Protein AF-A0A7S3LZS7-F1 (afdb_monomer_lite)

Organism: NCBI:txid89044

Sequence (107 aa):
ASVPSGASTGIHEAVELRDGGKRYLGKGVLKAVANVNGPLAKRVLGLDVTKQSEIDQAMIELDGTPNKANMGANAILGVSLAVAKAGAAAKKVPLYRHFADLAENTE

Secondary structure (DSSP, 8-state):
------SS--TTSPP-----SSGGGGT--HHHHHHIIIIIHHHHTTS-TT-HHHHHHHHHHHH-STT-TTT-HHHHHHHHHHHHHHHHHHTTS-HHHHHHHHTT---

Radius of gyration: 14.99 Å; chains: 1; bounding box: 32×29×47 Å

Structure (mmCIF, N/CA/C/O backbone):
data_AF-A0A7S3LZS7-F1
#
_entry.id   AF-A0A7S3LZS7-F1
#
loop_
_atom_site.group_PDB
_atom_site.id
_atom_site.type_symbol
_atom_site.label_atom_id
_atom_site.label_alt_id
_atom_site.label_comp_id
_atom_site.label_asym_id
_atom_site.label_entity_id
_atom_site.label_seq_id
_atom_site.pdbx_PDB_ins_code
_atom_site.Cartn_x
_atom_site.Cartn_y
_atom_site.Cartn_z
_atom_site.occupancy
_atom_site.B_iso_or_equiv
_atom_site.auth_seq_id
_atom_site.auth_comp_id
_atom_site.auth_asym_id
_atom_site.auth_atom_id
_atom_site.pdbx_PDB_model_num
ATOM 1 N N . ALA A 1 1 ? -8.913 1.643 -3.134 1.00 83.44 1 ALA A N 1
ATOM 2 C CA . ALA A 1 1 ? -8.507 3.063 -3.258 1.00 83.44 1 ALA A CA 1
ATOM 3 C C . ALA A 1 1 ? -7.944 3.295 -4.662 1.00 83.44 1 ALA A C 1
ATOM 5 O O . ALA A 1 1 ? -7.798 2.322 -5.389 1.00 83.44 1 ALA A O 1
ATOM 6 N N . SER A 1 2 ? -7.662 4.536 -5.057 1.00 90.50 2 SER A N 1
ATOM 7 C CA . SER A 1 2 ? -6.958 4.863 -6.307 1.00 90.50 2 SER A CA 1
ATOM 8 C C . SER A 1 2 ? -5.723 5.694 -5.983 1.00 90.50 2 SER A C 1
ATOM 10 O O . SER A 1 2 ? -5.740 6.441 -5.005 1.00 90.50 2 SER A O 1
ATOM 12 N N . VAL A 1 3 ? -4.675 5.569 -6.795 1.00 94.06 3 VAL A N 1
ATOM 13 C CA . VAL A 1 3 ? -3.412 6.289 -6.598 1.00 94.06 3 VAL A CA 1
ATOM 14 C C . VAL A 1 3 ? -3.272 7.378 -7.664 1.00 94.06 3 VAL A C 1
ATOM 16 O O . VAL A 1 3 ? -3.441 7.066 -8.846 1.00 94.06 3 VAL A O 1
ATOM 19 N N . PRO A 1 4 ? -3.026 8.645 -7.279 1.00 93.19 4 PRO A N 1
ATOM 20 C CA . PRO A 1 4 ? -2.755 9.713 -8.236 1.00 93.19 4 PRO A CA 1
ATOM 21 C C . PRO A 1 4 ? -1.378 9.534 -8.891 1.00 93.19 4 PRO A C 1
ATOM 23 O O . PRO A 1 4 ? -0.532 8.799 -8.392 1.00 93.19 4 PRO A O 1
ATOM 26 N N . SER A 1 5 ? -1.149 10.235 -9.999 1.00 90.94 5 SER A N 1
ATOM 27 C CA . SER A 1 5 ? 0.138 10.257 -10.697 1.00 90.94 5 SER A CA 1
ATOM 28 C C . SER A 1 5 ? 0.526 11.700 -11.008 1.00 90.94 5 SER A C 1
ATOM 30 O O . SER A 1 5 ? -0.310 12.480 -11.474 1.00 90.94 5 SER A O 1
ATOM 32 N N . GLY A 1 6 ? 1.773 12.061 -10.702 1.00 85.69 6 GLY A N 1
ATOM 33 C CA . GLY A 1 6 ? 2.327 13.391 -10.946 1.00 85.69 6 GLY A CA 1
ATOM 34 C C . GLY A 1 6 ? 2.887 13.535 -12.362 1.00 85.69 6 GLY A C 1
ATOM 35 O O . GLY A 1 6 ? 3.395 12.581 -12.945 1.00 85.69 6 GLY A O 1
ATOM 36 N N . ALA A 1 7 ? 2.818 14.745 -12.923 1.00 76.50 7 ALA A N 1
ATOM 37 C CA . ALA A 1 7 ? 3.454 15.058 -14.209 1.00 76.50 7 ALA A CA 1
ATOM 38 C C . ALA A 1 7 ? 4.940 15.443 -14.064 1.00 76.50 7 ALA A C 1
ATOM 40 O O . ALA A 1 7 ? 5.721 15.222 -14.984 1.00 76.50 7 ALA A O 1
ATOM 41 N N . SER A 1 8 ? 5.319 16.013 -12.916 1.00 69.38 8 SER A N 1
ATOM 42 C CA . SER A 1 8 ? 6.683 16.431 -12.582 1.00 69.38 8 SER A CA 1
ATOM 43 C C . SER A 1 8 ? 7.229 15.518 -11.491 1.00 69.38 8 SER A C 1
ATOM 45 O O . SER A 1 8 ? 7.140 15.855 -10.316 1.00 69.38 8 SER A O 1
ATOM 47 N N . THR A 1 9 ? 7.748 14.354 -11.877 1.00 69.62 9 THR A N 1
ATOM 48 C CA . THR A 1 9 ? 8.340 13.395 -10.938 1.00 69.62 9 THR A CA 1
ATOM 49 C C . THR A 1 9 ? 9.733 13.866 -10.528 1.00 69.62 9 THR A C 1
ATOM 51 O O . THR A 1 9 ? 10.651 13.879 -11.355 1.00 69.62 9 THR A O 1
ATOM 54 N N . GLY A 1 10 ? 9.907 14.266 -9.270 1.00 78.19 10 GLY A N 1
ATOM 55 C CA . GLY A 1 10 ? 11.222 14.564 -8.707 1.00 78.19 10 GLY A CA 1
ATOM 56 C C . GLY A 1 10 ? 12.120 13.321 -8.669 1.00 78.19 10 GLY A C 1
ATOM 57 O O . GLY A 1 10 ? 11.653 12.209 -8.444 1.00 78.19 10 GLY A O 1
ATOM 58 N N . ILE A 1 11 ? 13.434 13.500 -8.839 1.00 81.88 11 ILE A N 1
ATOM 59 C CA . ILE A 1 11 ? 14.413 12.391 -8.882 1.00 81.88 11 ILE A CA 1
ATOM 60 C C . ILE A 1 11 ? 14.493 11.561 -7.585 1.00 81.88 11 ILE A C 1
ATOM 62 O O . ILE A 1 11 ? 15.063 10.473 -7.585 1.00 81.88 11 ILE A O 1
ATOM 66 N N . HIS A 1 12 ? 13.941 12.077 -6.485 1.00 88.06 12 HIS A N 1
ATOM 67 C CA . HIS A 1 12 ? 13.910 11.428 -5.173 1.00 88.06 12 HIS A CA 1
ATOM 68 C C . HIS A 1 12 ? 12.530 10.858 -4.812 1.00 88.06 12 HIS A C 1
ATOM 70 O O . HIS A 1 12 ? 12.356 10.342 -3.709 1.00 88.06 12 HIS A O 1
ATOM 76 N N . GLU A 1 13 ? 11.542 10.954 -5.706 1.00 88.19 13 GLU A N 1
ATOM 77 C CA . GLU A 1 13 ? 10.235 10.342 -5.479 1.00 88.19 13 GLU A CA 1
ATOM 78 C C . GLU A 1 13 ? 10.324 8.811 -5.501 1.00 88.19 13 GLU A C 1
ATOM 80 O O . GLU A 1 13 ? 11.166 8.208 -6.172 1.00 88.19 13 GLU A O 1
ATOM 85 N N . ALA A 1 14 ? 9.424 8.168 -4.756 1.00 92.69 14 ALA A N 1
ATOM 86 C CA . ALA A 1 14 ? 9.262 6.725 -4.838 1.00 92.69 14 ALA A CA 1
ATOM 87 C C . ALA A 1 14 ? 8.783 6.322 -6.245 1.00 92.69 14 ALA A C 1
ATOM 89 O O . ALA A 1 14 ? 8.054 7.056 -6.911 1.00 92.69 14 ALA A O 1
ATOM 90 N N . VAL A 1 15 ? 9.185 5.138 -6.699 1.00 93.50 15 VAL A N 1
ATOM 91 C CA . VAL A 1 15 ? 9.034 4.739 -8.100 1.00 93.50 15 VAL A CA 1
ATOM 92 C C . VAL A 1 15 ? 7.580 4.430 -8.434 1.00 93.50 15 VAL A C 1
ATOM 94 O O . VAL A 1 15 ? 7.002 3.458 -7.947 1.00 93.50 15 VAL A O 1
ATOM 97 N N . GLU A 1 16 ? 7.000 5.209 -9.345 1.00 95.19 16 GLU A N 1
ATOM 98 C CA . GLU A 1 16 ? 5.757 4.831 -10.006 1.00 95.19 16 GLU A CA 1
ATOM 99 C C . GLU A 1 16 ? 6.038 3.777 -11.091 1.00 95.19 16 GLU A C 1
ATOM 101 O O . GLU A 1 16 ? 6.604 4.076 -12.145 1.00 95.19 16 GLU A O 1
ATOM 106 N N . LEU A 1 17 ? 5.624 2.527 -10.856 1.00 95.88 17 LEU A N 1
ATOM 107 C CA . LEU A 1 17 ? 5.904 1.432 -11.782 1.00 95.88 17 LEU A CA 1
ATOM 108 C C . LEU A 1 17 ? 4.968 1.486 -12.997 1.00 95.88 17 LEU A C 1
ATOM 110 O O . LEU A 1 17 ? 3.750 1.311 -12.875 1.00 95.88 17 LEU A O 1
ATOM 114 N N . ARG A 1 18 ? 5.562 1.691 -14.177 1.00 96.62 18 ARG A N 1
ATOM 115 C CA . ARG A 1 18 ? 4.892 1.680 -15.484 1.00 96.62 18 ARG A CA 1
ATOM 116 C C . ARG A 1 18 ? 5.279 0.443 -16.298 1.00 96.62 18 ARG A C 1
ATOM 118 O O . ARG A 1 18 ? 6.381 -0.090 -16.184 1.00 96.62 18 ARG A O 1
ATOM 125 N N . ASP A 1 19 ? 4.372 0.002 -17.162 1.00 96.25 19 ASP A N 1
ATOM 126 C CA . ASP A 1 19 ? 4.564 -1.172 -18.016 1.00 96.25 19 ASP A CA 1
ATOM 127 C C . ASP A 1 19 ? 5.655 -0.940 -19.069 1.00 96.25 19 ASP A C 1
ATOM 129 O O . ASP A 1 19 ? 6.401 -1.871 -19.391 1.00 96.25 19 ASP A O 1
ATOM 133 N N . GLY A 1 20 ? 5.748 0.292 -19.585 1.00 94.44 20 GLY A N 1
ATOM 134 C CA . GLY A 1 20 ? 6.461 0.599 -20.820 1.00 94.44 20 GLY A CA 1
ATOM 135 C C . GLY A 1 20 ? 5.722 0.063 -22.055 1.00 94.44 20 GLY A C 1
ATOM 136 O O . GLY A 1 20 ? 4.548 -0.312 -22.002 1.00 94.44 20 GLY A O 1
ATOM 137 N N . GLY A 1 21 ? 6.406 0.039 -23.199 1.00 95.06 21 GLY A N 1
ATOM 138 C CA . GLY A 1 21 ? 5.862 -0.503 -24.448 1.00 95.06 21 GLY A CA 1
ATOM 139 C C . GLY A 1 21 ? 4.776 0.362 -25.105 1.00 95.06 21 GLY A C 1
ATOM 140 O O . GLY A 1 21 ? 4.695 1.567 -24.892 1.00 95.06 21 GLY A O 1
ATOM 141 N N . LYS A 1 22 ? 3.947 -0.254 -25.961 1.00 95.25 22 LYS A N 1
ATOM 142 C CA . LYS A 1 22 ? 2.985 0.469 -26.823 1.00 95.25 22 LYS A CA 1
ATOM 143 C C . LYS A 1 22 ? 1.683 0.863 -26.117 1.00 95.25 22 LYS A C 1
ATOM 145 O O . LYS A 1 22 ? 1.069 1.870 -26.464 1.00 95.25 22 LYS A O 1
ATOM 150 N N . ARG A 1 23 ? 1.235 0.071 -25.139 1.00 97.00 23 ARG A N 1
ATOM 151 C CA . ARG A 1 23 ? -0.065 0.266 -24.480 1.00 97.00 23 ARG A CA 1
ATOM 152 C C . ARG A 1 23 ? -0.067 1.571 -23.684 1.00 97.00 23 ARG A C 1
ATOM 154 O O . ARG A 1 23 ? 0.810 1.787 -22.853 1.00 97.00 23 ARG A O 1
ATOM 161 N N . TYR A 1 24 ? -1.056 2.427 -23.946 1.00 96.50 24 TYR A N 1
ATOM 162 C CA . TYR A 1 24 ? -1.166 3.769 -23.358 1.00 96.50 24 TYR A CA 1
ATOM 163 C C . TYR A 1 24 ? 0.124 4.596 -23.461 1.00 96.50 24 TYR A C 1
ATOM 165 O O . TYR A 1 24 ? 0.480 5.298 -22.517 1.00 96.50 24 TYR A O 1
ATOM 173 N N . LEU A 1 25 ? 0.848 4.498 -24.582 1.00 95.88 25 LEU A N 1
ATOM 174 C CA . LEU A 1 25 ? 2.114 5.220 -24.782 1.00 95.88 25 LEU A CA 1
ATOM 175 C C . LEU A 1 25 ? 3.148 4.903 -23.682 1.00 95.88 25 LEU A C 1
ATOM 177 O O . LEU A 1 25 ? 3.840 5.786 -23.183 1.00 95.88 25 LEU A O 1
ATOM 181 N N . GLY A 1 26 ? 3.181 3.646 -23.238 1.00 95.69 26 GLY A N 1
ATOM 182 C CA . GLY A 1 26 ? 4.061 3.163 -22.177 1.00 95.69 26 GLY A CA 1
ATOM 183 C C . GLY A 1 26 ? 3.553 3.402 -20.755 1.00 95.69 26 GLY A C 1
ATOM 184 O O . GLY A 1 26 ? 4.160 2.914 -19.804 1.00 95.69 26 GLY A O 1
ATOM 185 N N . LYS A 1 27 ? 2.421 4.097 -20.590 1.00 96.12 27 LYS A N 1
ATOM 186 C CA . LYS A 1 27 ? 1.860 4.488 -19.284 1.00 96.12 27 LYS A CA 1
ATOM 187 C C . LYS A 1 27 ? 0.945 3.434 -18.655 1.00 96.12 27 LYS A C 1
ATOM 189 O O . LYS A 1 27 ? 0.279 3.721 -17.660 1.00 96.12 27 LYS A O 1
ATOM 194 N N . GLY A 1 28 ? 0.887 2.226 -19.217 1.00 97.50 28 GLY A N 1
ATOM 195 C CA . GLY A 1 28 ? 0.214 1.097 -18.574 1.00 97.50 28 GLY A CA 1
ATOM 196 C C . GLY A 1 28 ? 0.774 0.820 -17.172 1.00 97.50 28 GLY A C 1
ATOM 197 O O . GLY A 1 28 ? 1.892 1.220 -16.862 1.00 97.50 28 GLY A O 1
ATOM 198 N N . VAL A 1 29 ? -0.013 0.158 -16.322 1.00 98.06 29 VAL A N 1
ATOM 199 C CA . VAL A 1 29 ? 0.351 -0.185 -14.932 1.00 98.06 29 VAL A CA 1
ATOM 200 C C . VAL A 1 29 ? -0.020 -1.631 -14.572 1.00 98.06 29 VAL A C 1
ATOM 202 O O . VAL A 1 29 ? -0.222 -1.959 -13.406 1.00 98.06 29 VAL A O 1
ATOM 205 N N . LEU A 1 30 ? -0.160 -2.516 -15.563 1.00 98.31 30 LEU A N 1
ATOM 206 C CA . LEU A 1 30 ? -0.515 -3.917 -15.332 1.00 98.31 30 LEU A CA 1
ATOM 207 C C . LEU A 1 30 ? 0.520 -4.650 -14.471 1.0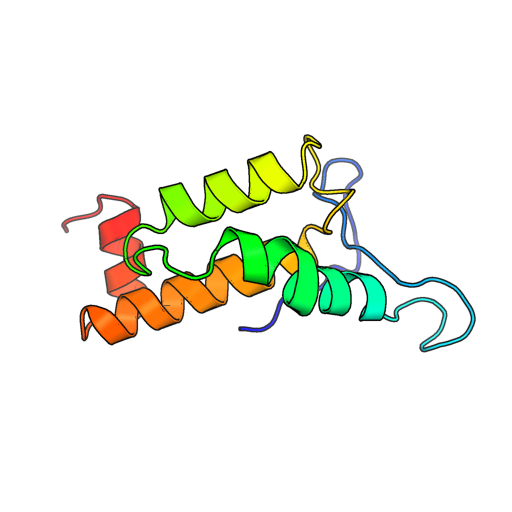0 98.31 30 LEU A C 1
ATOM 209 O O . LEU A 1 30 ? 0.125 -5.511 -13.691 1.00 98.31 30 LEU A O 1
ATOM 213 N N . LYS A 1 31 ? 1.806 -4.284 -14.543 1.00 98.12 31 LYS A N 1
ATOM 214 C CA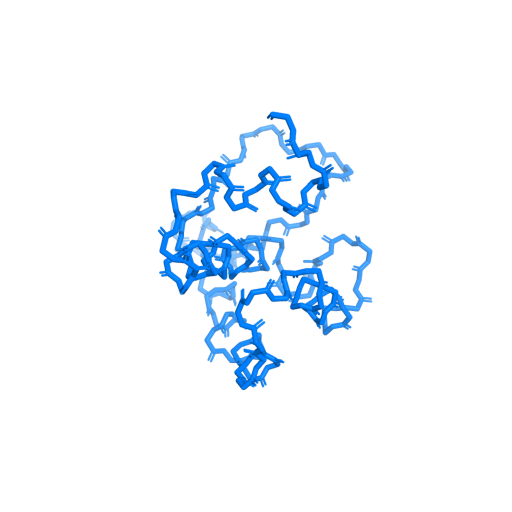 . LYS A 1 31 ? 2.841 -4.814 -13.638 1.00 98.12 31 LYS A CA 1
ATOM 215 C C . LYS A 1 31 ? 2.547 -4.463 -12.177 1.00 98.12 31 LYS A C 1
ATOM 217 O O . LYS A 1 31 ? 2.524 -5.350 -11.333 1.00 98.12 31 LYS A O 1
ATOM 222 N N . ALA A 1 32 ? 2.237 -3.196 -11.893 1.00 98.19 32 ALA A N 1
ATOM 223 C CA . ALA A 1 32 ? 1.862 -2.756 -10.548 1.00 98.19 32 ALA A CA 1
ATOM 224 C C . ALA A 1 32 ? 0.577 -3.453 -10.062 1.00 98.19 32 ALA A C 1
ATOM 226 O O . ALA A 1 32 ? 0.515 -3.927 -8.931 1.00 98.19 32 ALA A O 1
ATOM 227 N N . VAL A 1 33 ? -0.430 -3.598 -10.932 1.00 98.50 33 VAL A N 1
ATOM 228 C CA . VAL A 1 33 ? -1.667 -4.337 -10.615 1.00 98.50 33 VAL A CA 1
ATOM 229 C C . VAL A 1 33 ? -1.387 -5.816 -10.325 1.00 98.50 33 VAL A C 1
ATOM 231 O O . VAL A 1 33 ? -1.955 -6.377 -9.390 1.00 98.50 33 VAL A O 1
ATOM 234 N N . ALA A 1 34 ? -0.495 -6.454 -11.085 1.00 98.69 34 ALA A N 1
ATOM 235 C CA . ALA A 1 34 ? -0.081 -7.831 -10.833 1.00 98.69 34 ALA A CA 1
ATOM 236 C C . ALA A 1 34 ? 0.655 -7.969 -9.490 1.00 98.69 34 ALA A C 1
ATOM 238 O O . ALA A 1 34 ? 0.406 -8.929 -8.762 1.00 98.69 34 ALA A O 1
ATOM 239 N N . ASN A 1 35 ? 1.483 -6.986 -9.118 1.00 98.69 35 ASN A N 1
ATOM 240 C CA . ASN A 1 35 ? 2.130 -6.943 -7.806 1.00 98.69 35 ASN A CA 1
ATOM 241 C C . ASN A 1 35 ? 1.103 -6.848 -6.666 1.00 98.69 35 ASN A C 1
ATOM 243 O O . ASN A 1 35 ? 1.241 -7.555 -5.668 1.00 98.69 35 ASN A O 1
ATOM 247 N N . VAL A 1 36 ? 0.039 -6.050 -6.835 1.00 98.69 36 VAL A N 1
ATOM 248 C CA . VAL A 1 36 ? -1.081 -5.986 -5.877 1.00 98.69 36 VAL A CA 1
ATOM 249 C C . VAL A 1 36 ? -1.762 -7.346 -5.737 1.00 98.69 36 VAL A C 1
ATOM 251 O O . VAL A 1 36 ? -1.852 -7.874 -4.633 1.00 98.69 36 VAL A O 1
ATOM 254 N N . ASN A 1 37 ? -2.207 -7.935 -6.849 1.00 98.56 37 ASN A N 1
ATOM 255 C CA . ASN A 1 37 ? -3.004 -9.167 -6.838 1.00 98.56 37 ASN A CA 1
ATOM 256 C C . ASN A 1 37 ? -2.193 -10.435 -6.513 1.00 98.56 37 ASN A C 1
ATOM 258 O O . ASN A 1 37 ? -2.776 -11.478 -6.225 1.00 98.56 37 ASN A O 1
ATOM 262 N N . GLY A 1 38 ? -0.864 -10.369 -6.597 1.00 98.44 38 GLY A N 1
ATOM 263 C CA . GLY A 1 38 ? 0.039 -11.484 -6.338 1.00 98.44 38 GLY A CA 1
ATOM 264 C C . GLY A 1 38 ? 0.802 -11.317 -5.022 1.00 98.44 38 GLY A C 1
ATOM 265 O O . GLY A 1 38 ? 0.271 -11.663 -3.965 1.00 98.44 38 GLY A O 1
ATOM 266 N N . PRO A 1 39 ? 2.066 -10.863 -5.066 1.00 98.44 39 PRO A N 1
ATOM 267 C CA . PRO A 1 39 ? 2.947 -10.830 -3.901 1.00 98.44 39 PRO A CA 1
ATOM 268 C C . PRO A 1 39 ? 2.400 -9.979 -2.747 1.00 98.44 39 PRO A C 1
ATOM 270 O O . PRO A 1 39 ? 2.419 -10.448 -1.610 1.00 98.44 39 PRO A O 1
ATOM 273 N N . LEU A 1 40 ? 1.855 -8.784 -3.015 1.00 98.44 40 LEU A N 1
ATOM 274 C CA . LEU A 1 40 ? 1.314 -7.924 -1.956 1.00 98.44 40 LEU A CA 1
ATOM 275 C C . LEU A 1 40 ? 0.085 -8.559 -1.303 1.00 98.44 40 LEU A C 1
ATOM 277 O O . LEU A 1 40 ? 0.058 -8.670 -0.082 1.00 98.44 40 LEU A O 1
ATOM 281 N N . ALA A 1 41 ? -0.880 -9.058 -2.087 1.00 98.19 41 ALA A N 1
ATOM 282 C CA . ALA A 1 41 ? -2.038 -9.775 -1.552 1.00 98.19 41 ALA A CA 1
ATOM 283 C C . ALA A 1 41 ? -1.617 -10.933 -0.633 1.00 98.19 41 ALA A C 1
ATOM 285 O O . ALA A 1 41 ? -2.079 -11.013 0.503 1.00 98.19 41 ALA A O 1
ATOM 286 N N . LYS A 1 42 ? -0.683 -11.787 -1.073 1.00 98.19 42 LYS A N 1
ATOM 287 C CA . LYS A 1 42 ? -0.173 -12.900 -0.251 1.00 98.19 42 LYS A CA 1
ATOM 288 C C . LYS A 1 42 ? 0.473 -12.433 1.055 1.00 98.19 42 LYS A C 1
ATOM 290 O O . LYS A 1 42 ? 0.382 -13.140 2.050 1.00 98.19 42 LYS A O 1
ATOM 295 N N . ARG A 1 43 ? 1.129 -11.270 1.048 1.00 97.81 43 ARG A N 1
ATOM 296 C CA . ARG A 1 43 ? 1.832 -10.725 2.215 1.00 97.81 43 ARG A CA 1
ATOM 297 C C . ARG A 1 43 ? 0.902 -10.084 3.245 1.00 97.81 43 ARG A C 1
ATOM 299 O O . ARG A 1 43 ? 1.257 -10.085 4.424 1.00 97.81 43 ARG A O 1
ATOM 306 N N . VAL A 1 44 ? -0.223 -9.510 2.808 1.00 97.31 44 VAL A N 1
ATOM 307 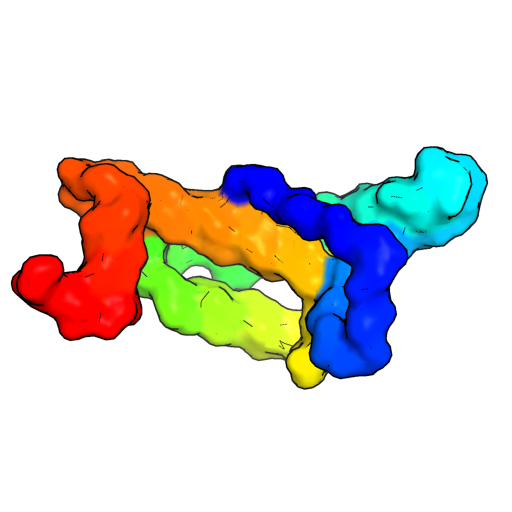C CA . VAL A 1 44 ? -1.139 -8.739 3.672 1.00 97.31 44 VAL A CA 1
ATOM 308 C C . VAL A 1 44 ? -2.385 -9.512 4.103 1.00 97.31 44 VAL A C 1
ATOM 310 O O . VAL A 1 44 ? -3.023 -9.142 5.087 1.00 97.31 44 VAL A O 1
ATOM 313 N N . LEU A 1 45 ? -2.762 -10.574 3.386 1.00 97.19 45 LEU A N 1
ATOM 314 C CA . LEU A 1 45 ? -3.909 -11.402 3.757 1.00 97.19 45 LEU A CA 1
ATOM 315 C C . LEU A 1 45 ? -3.706 -12.040 5.138 1.00 97.19 45 LEU A C 1
ATOM 317 O O . LEU A 1 45 ? -2.659 -12.610 5.427 1.00 97.19 45 LEU A O 1
ATOM 321 N N . GLY A 1 46 ? -4.743 -11.959 5.973 1.00 96.38 46 GLY A N 1
ATOM 322 C CA . GLY A 1 46 ? -4.732 -12.473 7.346 1.00 96.38 46 GLY A CA 1
ATOM 323 C C . GLY A 1 46 ? -4.216 -11.486 8.397 1.00 96.38 46 GLY A C 1
ATOM 324 O O . GLY A 1 46 ? -4.339 -11.777 9.583 1.00 96.38 46 GLY A O 1
ATOM 325 N N . LEU A 1 47 ? -3.690 -10.324 7.995 1.00 97.75 47 LEU A N 1
ATOM 326 C CA . LEU A 1 47 ? -3.303 -9.266 8.930 1.00 97.75 47 LEU A CA 1
ATOM 327 C C . LEU A 1 47 ? -4.524 -8.469 9.410 1.00 97.75 47 LEU A C 1
ATOM 329 O O . LEU A 1 47 ? -5.509 -8.306 8.684 1.00 97.75 47 LEU A O 1
ATOM 333 N N . ASP A 1 48 ? -4.445 -7.949 10.636 1.00 97.56 48 ASP A N 1
ATOM 334 C CA . ASP A 1 48 ? -5.470 -7.069 11.194 1.00 97.56 48 ASP A CA 1
ATOM 335 C C . ASP A 1 48 ? -5.446 -5.716 10.474 1.00 97.56 48 ASP A C 1
ATOM 337 O O . ASP A 1 48 ? -4.496 -4.942 10.571 1.00 97.56 48 ASP A O 1
ATOM 341 N N . VAL A 1 49 ? -6.539 -5.414 9.779 1.00 97.44 49 VAL A N 1
ATOM 342 C CA . VAL A 1 49 ? -6.718 -4.199 8.978 1.00 97.44 49 VAL A CA 1
ATOM 343 C C . VAL A 1 49 ? -6.626 -2.899 9.792 1.00 97.44 49 VAL A C 1
ATOM 345 O O . VAL A 1 49 ? -6.442 -1.827 9.223 1.00 97.44 49 VAL A O 1
ATOM 348 N N . THR A 1 50 ? -6.750 -2.965 11.121 1.00 96.12 50 THR A N 1
ATOM 349 C CA . THR A 1 50 ? -6.581 -1.806 12.007 1.00 96.12 50 THR A CA 1
ATOM 350 C C . THR A 1 50 ? -5.117 -1.506 12.346 1.00 96.12 50 THR A C 1
ATOM 352 O O . THR A 1 50 ? -4.830 -0.425 12.866 1.00 96.12 50 THR A O 1
ATOM 355 N N . LYS A 1 51 ? -4.190 -2.419 12.022 1.00 97.38 51 LYS A N 1
ATOM 356 C CA . LYS A 1 51 ? -2.742 -2.308 12.247 1.00 97.38 51 LYS A CA 1
ATOM 357 C C . LYS A 1 51 ? -2.027 -1.753 11.013 1.00 97.38 51 LYS A C 1
ATOM 359 O O . LYS A 1 51 ? -1.198 -2.417 10.396 1.00 97.38 51 LYS A O 1
ATOM 364 N N . GLN A 1 52 ? -2.352 -0.508 10.661 1.00 98.25 52 GLN A N 1
ATOM 365 C CA . GLN A 1 52 ? -1.838 0.163 9.460 1.00 98.25 52 GLN A CA 1
ATOM 366 C C . GLN A 1 52 ? -0.303 0.106 9.359 1.00 98.25 52 GLN A C 1
ATOM 368 O O . GLN A 1 52 ? 0.218 -0.334 8.339 1.00 98.25 52 GLN A O 1
ATOM 373 N N . SER A 1 53 ? 0.414 0.484 10.424 1.00 97.50 53 SER A N 1
ATOM 374 C CA . SER A 1 53 ? 1.884 0.529 10.424 1.00 97.50 53 SER A CA 1
ATOM 375 C C . SER A 1 53 ? 2.519 -0.841 10.185 1.00 97.50 53 SER A C 1
ATOM 377 O O . SER A 1 53 ? 3.509 -0.939 9.467 1.00 97.50 53 SER A O 1
ATOM 379 N N . GLU A 1 54 ? 1.935 -1.908 10.738 1.00 98.00 54 GLU A N 1
ATOM 380 C CA . GLU A 1 54 ? 2.417 -3.279 10.533 1.00 98.00 54 GLU A CA 1
ATOM 381 C C . GLU A 1 54 ? 2.224 -3.721 9.079 1.00 98.00 54 GLU A C 1
ATOM 383 O O . GLU A 1 54 ? 3.124 -4.313 8.483 1.00 98.00 54 GLU A O 1
ATOM 388 N N . ILE A 1 55 ? 1.072 -3.398 8.482 1.00 98.50 55 ILE A N 1
ATOM 389 C CA . ILE A 1 55 ? 0.765 -3.727 7.085 1.00 98.50 55 ILE A CA 1
ATOM 390 C C . ILE A 1 55 ? 1.642 -2.921 6.115 1.00 98.50 55 ILE A C 1
ATOM 392 O O . ILE A 1 55 ? 2.145 -3.471 5.133 1.00 98.50 55 ILE A O 1
ATOM 396 N N . ASP A 1 56 ? 1.862 -1.634 6.375 1.00 98.44 56 ASP A N 1
ATOM 397 C CA . ASP A 1 56 ? 2.712 -0.799 5.526 1.00 98.44 56 ASP A CA 1
ATOM 398 C C . ASP A 1 56 ? 4.174 -1.245 5.593 1.00 98.44 56 ASP A C 1
ATOM 400 O O . ASP A 1 56 ? 4.811 -1.434 4.552 1.00 98.44 56 ASP A O 1
ATOM 404 N N . GLN A 1 57 ? 4.683 -1.504 6.798 1.00 98.31 57 GLN A N 1
ATOM 405 C CA . GLN A 1 57 ? 6.035 -2.017 7.002 1.00 98.31 57 GLN A CA 1
ATOM 406 C C . GLN A 1 57 ? 6.223 -3.381 6.325 1.00 98.31 57 GLN A C 1
ATOM 408 O O . GLN A 1 57 ? 7.207 -3.602 5.621 1.00 98.31 57 GLN A O 1
ATOM 413 N N . ALA A 1 58 ? 5.226 -4.257 6.433 1.00 98.44 58 ALA A N 1
ATOM 414 C CA . ALA A 1 58 ? 5.195 -5.542 5.756 1.00 98.44 58 ALA A CA 1
ATOM 415 C C . ALA A 1 58 ? 5.354 -5.454 4.231 1.00 98.44 58 ALA A C 1
ATOM 417 O O . ALA A 1 58 ? 6.045 -6.278 3.623 1.00 98.44 58 ALA A O 1
ATOM 418 N N . MET A 1 59 ? 4.692 -4.479 3.605 1.00 98.62 59 MET A N 1
ATOM 419 C CA . MET A 1 59 ? 4.792 -4.243 2.165 1.00 98.62 59 MET A CA 1
ATOM 420 C C . MET A 1 59 ? 6.130 -3.604 1.778 1.00 98.62 59 MET A C 1
ATOM 422 O O . MET A 1 59 ? 6.675 -3.943 0.729 1.00 98.62 59 MET A O 1
ATOM 426 N N . ILE A 1 60 ? 6.667 -2.707 2.612 1.00 98.50 60 ILE A N 1
ATOM 427 C CA . ILE A 1 60 ? 7.985 -2.085 2.407 1.00 98.50 60 ILE A CA 1
ATOM 428 C C . ILE A 1 60 ? 9.093 -3.143 2.464 1.00 98.50 60 ILE A C 1
ATOM 430 O O . ILE A 1 60 ? 9.952 -3.180 1.587 1.00 98.50 60 ILE A O 1
ATOM 434 N N . GLU A 1 61 ? 9.046 -4.036 3.450 1.00 98.31 61 GLU A N 1
ATOM 435 C CA . GLU A 1 61 ? 9.992 -5.150 3.583 1.00 98.31 61 GLU A CA 1
ATOM 436 C C . GLU A 1 61 ? 9.908 -6.123 2.411 1.00 98.31 61 GLU A C 1
ATOM 438 O O . GLU A 1 61 ? 10.937 -6.572 1.913 1.00 98.31 61 GLU A O 1
ATOM 443 N N . LEU A 1 62 ? 8.690 -6.429 1.949 1.00 98.44 62 LEU A N 1
ATOM 444 C CA . LEU A 1 62 ? 8.485 -7.285 0.781 1.00 98.44 62 LEU A CA 1
ATOM 445 C C . LEU A 1 62 ? 9.089 -6.681 -0.491 1.00 98.44 62 LEU A C 1
ATOM 447 O O . LEU A 1 62 ? 9.616 -7.413 -1.327 1.00 98.44 62 LEU A O 1
ATOM 451 N N . ASP A 1 63 ? 8.976 -5.366 -0.665 1.00 98.50 63 ASP A N 1
ATOM 452 C CA . ASP A 1 63 ? 9.595 -4.676 -1.791 1.00 98.50 63 ASP A CA 1
ATOM 453 C C . ASP A 1 63 ? 11.127 -4.703 -1.700 1.00 98.50 63 ASP A C 1
ATOM 455 O O . ASP A 1 63 ? 11.797 -4.985 -2.697 1.00 98.50 63 ASP A O 1
ATOM 459 N N . GLY A 1 64 ? 11.672 -4.450 -0.509 1.00 98.19 64 GLY A N 1
ATOM 460 C CA . GLY A 1 64 ? 13.102 -4.561 -0.224 1.00 98.19 64 GLY A CA 1
ATOM 461 C C . GLY A 1 64 ? 13.971 -3.453 -0.828 1.00 98.19 64 GLY A C 1
ATOM 462 O O . GLY A 1 64 ? 15.195 -3.530 -0.731 1.00 98.19 64 GLY A O 1
ATOM 463 N N . THR A 1 65 ? 13.385 -2.420 -1.443 1.00 97.81 65 THR A N 1
ATOM 464 C CA . THR A 1 65 ? 14.123 -1.272 -1.991 1.00 97.81 65 THR A CA 1
ATOM 465 C C . THR A 1 65 ? 13.761 0.027 -1.267 1.00 97.81 65 THR A C 1
ATOM 467 O O . THR A 1 65 ? 12.613 0.220 -0.856 1.00 97.81 65 THR A O 1
ATOM 470 N N . PRO A 1 66 ? 14.704 0.979 -1.140 1.00 95.06 66 PRO A N 1
ATOM 471 C CA . PRO A 1 66 ? 14.443 2.240 -0.442 1.00 95.06 66 PRO A CA 1
ATOM 472 C C . PRO A 1 66 ? 13.375 3.100 -1.137 1.00 95.06 66 PRO A C 1
ATOM 474 O O . PRO A 1 66 ? 12.661 3.865 -0.489 1.00 95.06 66 PRO A O 1
ATOM 477 N N . ASN A 1 67 ? 13.232 2.964 -2.457 1.00 95.12 67 ASN A N 1
ATOM 478 C CA . ASN A 1 67 ? 12.345 3.769 -3.295 1.00 95.12 67 ASN A CA 1
ATOM 479 C C . ASN A 1 67 ? 11.139 2.993 -3.848 1.00 95.12 67 ASN A C 1
ATOM 481 O O . ASN A 1 67 ? 10.437 3.523 -4.710 1.00 95.12 67 ASN A O 1
ATOM 485 N N . LYS A 1 68 ? 10.858 1.784 -3.344 1.00 97.62 68 LYS A N 1
ATOM 486 C CA . LYS A 1 68 ? 9.686 0.978 -3.730 1.00 97.62 68 LYS A CA 1
ATOM 487 C C . LYS A 1 68 ? 9.683 0.549 -5.207 1.00 97.62 68 LYS A C 1
ATOM 489 O O . LYS A 1 68 ? 8.628 0.479 -5.837 1.00 97.62 68 LYS A O 1
ATOM 494 N N . ALA A 1 69 ? 10.861 0.337 -5.792 1.00 96.31 69 ALA A N 1
ATOM 495 C CA . ALA A 1 69 ? 11.043 0.064 -7.217 1.00 96.31 69 ALA A CA 1
ATOM 496 C C . ALA A 1 69 ? 10.585 -1.335 -7.653 1.00 96.31 69 ALA A C 1
ATOM 498 O O . ALA A 1 69 ? 10.175 -1.500 -8.803 1.00 96.31 69 ALA A O 1
ATOM 499 N N . ASN A 1 70 ? 10.637 -2.330 -6.765 1.00 97.62 70 ASN A N 1
ATOM 500 C CA . ASN A 1 70 ? 10.323 -3.717 -7.116 1.00 97.62 70 ASN A CA 1
ATOM 501 C C . ASN A 1 70 ? 8.812 -3.948 -7.240 1.00 97.62 70 ASN A C 1
ATOM 503 O O . ASN A 1 70 ? 8.335 -4.550 -8.204 1.00 97.62 70 ASN A O 1
ATOM 507 N N . MET A 1 71 ? 8.049 -3.451 -6.269 1.00 97.88 71 MET A N 1
ATOM 508 C CA . MET A 1 71 ? 6.594 -3.575 -6.221 1.00 97.88 71 MET A CA 1
ATOM 509 C C . MET A 1 71 ? 5.902 -2.395 -6.906 1.00 97.88 71 MET A C 1
ATOM 511 O O . MET A 1 71 ? 4.816 -2.566 -7.466 1.00 97.88 71 MET A O 1
ATOM 515 N N . GLY A 1 72 ? 6.543 -1.227 -6.918 1.00 97.88 72 GLY A N 1
ATOM 516 C CA . GLY A 1 72 ? 5.967 0.038 -7.354 1.00 97.88 72 GLY A CA 1
ATOM 517 C C . GLY A 1 72 ? 5.281 0.756 -6.195 1.00 97.88 72 GLY A C 1
ATOM 518 O O . GLY A 1 72 ? 4.391 0.213 -5.533 1.00 97.88 72 GLY A O 1
ATOM 519 N N . ALA A 1 73 ? 5.635 2.022 -5.983 1.00 97.62 73 ALA A N 1
ATOM 520 C CA . ALA A 1 73 ? 5.008 2.881 -4.984 1.00 97.62 73 ALA A CA 1
ATOM 521 C C . ALA A 1 73 ? 3.495 3.015 -5.218 1.00 97.62 73 ALA A C 1
ATOM 523 O O . ALA A 1 73 ? 2.719 3.039 -4.268 1.00 97.62 73 ALA A O 1
ATOM 524 N N . ASN A 1 74 ? 3.067 3.020 -6.483 1.00 97.81 74 ASN A N 1
ATOM 525 C CA . ASN A 1 74 ? 1.661 3.006 -6.879 1.00 97.81 74 ASN A CA 1
ATOM 526 C C . ASN A 1 74 ? 0.922 1.710 -6.503 1.00 97.81 74 ASN A C 1
ATOM 528 O O . ASN A 1 74 ? -0.273 1.764 -6.215 1.00 97.81 74 ASN A O 1
ATOM 532 N N . ALA A 1 75 ? 1.603 0.564 -6.459 1.00 98.50 75 ALA A N 1
ATOM 533 C CA . ALA A 1 75 ? 1.019 -0.676 -5.954 1.00 98.50 75 ALA A CA 1
ATOM 534 C C . ALA A 1 75 ? 0.880 -0.628 -4.424 1.00 98.50 75 ALA A C 1
ATOM 536 O O . ALA A 1 75 ? -0.218 -0.813 -3.896 1.00 98.50 75 ALA A O 1
ATOM 537 N N . ILE A 1 76 ? 1.975 -0.308 -3.723 1.00 98.44 76 ILE A N 1
ATOM 538 C CA . ILE A 1 76 ? 2.019 -0.272 -2.252 1.00 98.44 76 ILE A CA 1
ATOM 539 C C . ILE A 1 76 ? 1.031 0.759 -1.698 1.00 98.44 76 ILE A C 1
ATOM 541 O O . ILE A 1 76 ? 0.207 0.428 -0.848 1.00 98.44 76 ILE A O 1
ATOM 545 N N . LEU A 1 77 ? 1.044 1.992 -2.217 1.00 98.25 77 LEU A N 1
ATOM 546 C CA . LEU A 1 77 ? 0.148 3.054 -1.755 1.00 98.25 77 LEU A CA 1
ATOM 547 C C . LEU A 1 77 ? -1.326 2.716 -2.018 1.00 98.25 77 LEU A C 1
ATOM 549 O O . LEU A 1 77 ? -2.199 3.047 -1.215 1.00 98.25 77 LEU A O 1
ATOM 553 N N . GLY A 1 78 ? -1.616 2.030 -3.127 1.00 98.31 78 GLY A N 1
ATOM 554 C CA . GLY A 1 78 ? -2.971 1.601 -3.465 1.00 98.31 78 GLY A CA 1
ATOM 555 C C . GLY A 1 78 ? -3.552 0.634 -2.434 1.00 98.31 78 GLY A C 1
ATOM 556 O O . GLY A 1 78 ? -4.716 0.789 -2.046 1.00 98.31 78 GLY A O 1
ATOM 557 N N . VAL A 1 79 ? -2.736 -0.317 -1.968 1.00 98.50 79 VAL A N 1
ATOM 558 C CA . VAL A 1 79 ? -3.095 -1.250 -0.890 1.00 98.50 79 VAL A CA 1
ATOM 559 C C . VAL A 1 79 ? -3.167 -0.517 0.449 1.00 98.50 79 VAL A C 1
ATOM 561 O O . VAL A 1 79 ? -4.197 -0.598 1.110 1.00 98.50 79 VAL A O 1
ATOM 564 N N . SER A 1 80 ? -2.150 0.276 0.795 1.00 98.56 80 SER A N 1
ATOM 565 C CA . SER A 1 80 ? -2.071 1.053 2.042 1.00 98.56 80 SER A CA 1
ATOM 566 C C . SER A 1 80 ? -3.321 1.911 2.291 1.00 98.56 80 SER A C 1
ATOM 568 O O . SER A 1 80 ? -3.971 1.802 3.331 1.00 98.56 80 SER A O 1
ATOM 570 N N . LEU A 1 81 ? -3.757 2.684 1.289 1.00 98.38 81 LEU A N 1
ATOM 571 C CA . LEU A 1 81 ? -4.963 3.516 1.390 1.00 98.38 81 LEU A CA 1
ATOM 572 C C . LEU A 1 81 ? -6.264 2.700 1.404 1.00 98.38 81 LEU A C 1
ATOM 574 O O . LEU A 1 81 ? -7.286 3.167 1.913 1.00 98.38 81 LEU A O 1
ATOM 578 N N . ALA A 1 82 ? -6.279 1.515 0.788 1.00 98.38 82 ALA A N 1
ATOM 579 C CA . ALA A 1 82 ? -7.430 0.619 0.855 1.00 98.38 82 ALA A CA 1
ATOM 580 C C . ALA A 1 82 ? -7.566 -0.003 2.253 1.00 98.38 82 ALA A C 1
ATOM 582 O O . ALA A 1 82 ? -8.683 -0.071 2.765 1.00 98.38 82 ALA A O 1
ATOM 583 N N . VAL A 1 83 ? -6.442 -0.371 2.874 1.00 98.38 83 VAL A N 1
ATOM 584 C CA . VAL A 1 83 ? -6.359 -0.853 4.258 1.00 98.38 83 VAL A CA 1
ATOM 585 C C . VAL A 1 83 ? -6.856 0.220 5.218 1.00 98.38 83 VAL A C 1
ATOM 587 O O . VAL A 1 83 ? -7.795 -0.058 5.950 1.00 98.38 83 VAL A O 1
ATOM 590 N N . ALA A 1 84 ? -6.384 1.467 5.119 1.00 98.25 84 ALA A N 1
ATOM 591 C CA . ALA A 1 84 ? -6.859 2.559 5.979 1.00 98.25 84 ALA A CA 1
ATOM 592 C C . ALA A 1 84 ? -8.385 2.763 5.891 1.00 98.25 84 ALA A C 1
ATOM 594 O O . ALA A 1 84 ? -9.077 2.943 6.894 1.00 98.25 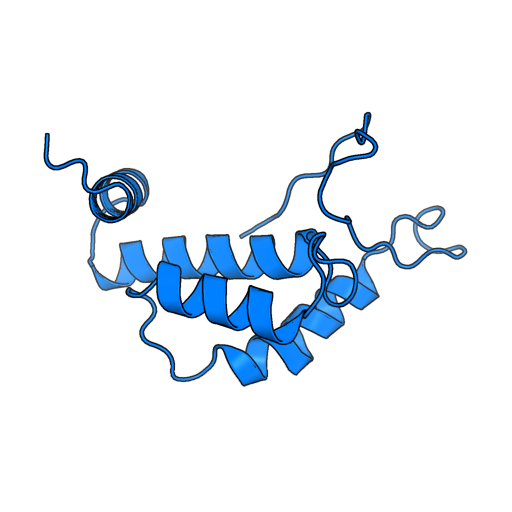84 ALA A O 1
ATOM 595 N N . LYS A 1 85 ? -8.950 2.687 4.678 1.00 98.50 85 LYS A N 1
ATOM 596 C CA . LYS A 1 85 ? -10.407 2.761 4.470 1.00 98.50 85 LYS A CA 1
ATOM 597 C C . LYS A 1 85 ? -11.144 1.596 5.125 1.00 98.50 85 LYS A C 1
ATOM 599 O O . LYS A 1 85 ? -12.189 1.808 5.739 1.00 98.50 85 LYS A O 1
ATOM 604 N N . ALA A 1 86 ? -10.614 0.385 4.998 1.00 98.12 86 ALA A N 1
ATOM 605 C CA . ALA A 1 86 ? -11.195 -0.800 5.611 1.00 98.12 86 ALA A CA 1
ATOM 606 C C . ALA A 1 86 ? -11.031 -0.800 7.145 1.00 98.12 86 ALA A C 1
ATOM 608 O O . ALA A 1 86 ? -11.967 -1.178 7.844 1.00 98.12 86 ALA A O 1
ATOM 609 N N . GLY A 1 87 ? -9.918 -0.290 7.677 1.00 98.12 87 GLY A N 1
ATOM 610 C CA . GLY A 1 87 ? -9.673 -0.094 9.106 1.00 98.12 87 GLY A CA 1
ATOM 611 C C . GLY A 1 87 ? -10.644 0.904 9.730 1.00 98.12 87 GLY A C 1
ATOM 612 O O . GLY A 1 87 ? -11.249 0.614 10.763 1.00 98.12 87 GLY A O 1
ATOM 613 N N . ALA A 1 88 ? -10.886 2.034 9.059 1.00 98.31 88 ALA A N 1
ATOM 614 C CA . ALA A 1 88 ? -11.915 2.994 9.458 1.00 98.31 88 ALA A CA 1
ATOM 615 C C . ALA A 1 88 ? -13.314 2.351 9.496 1.00 98.31 88 ALA A C 1
ATOM 617 O O . ALA A 1 88 ? -14.042 2.492 10.482 1.00 98.31 88 ALA A O 1
ATOM 618 N N . ALA A 1 89 ? -13.665 1.584 8.456 1.00 98.31 89 ALA A N 1
ATOM 619 C CA . ALA A 1 89 ? -14.939 0.872 8.382 1.00 98.31 89 ALA A CA 1
ATOM 620 C C . ALA A 1 89 ? -15.085 -0.195 9.482 1.00 98.31 89 ALA A C 1
ATOM 622 O O . ALA A 1 89 ? -16.139 -0.275 10.112 1.00 98.31 89 ALA A O 1
ATOM 623 N N . ALA A 1 90 ? -14.028 -0.962 9.768 1.00 97.69 90 ALA A N 1
ATOM 624 C CA . ALA A 1 90 ? -14.004 -1.961 10.838 1.00 97.69 90 ALA A CA 1
ATOM 625 C C . ALA A 1 90 ? -14.204 -1.323 12.224 1.00 97.69 90 ALA A C 1
ATOM 627 O O . ALA A 1 90 ? -14.968 -1.837 13.039 1.00 97.69 90 ALA A O 1
ATOM 628 N N . LYS A 1 91 ? -13.589 -0.156 12.458 1.00 96.94 91 LYS A N 1
ATOM 629 C CA . LYS A 1 91 ? -13.772 0.656 13.673 1.00 96.94 91 LYS A CA 1
ATOM 630 C C . LYS A 1 91 ? -15.094 1.439 13.704 1.00 96.94 91 LYS A C 1
ATOM 632 O O . LYS A 1 91 ? -15.407 2.043 14.724 1.00 96.94 91 LYS A O 1
ATOM 637 N N . LYS A 1 92 ? -15.871 1.439 12.613 1.00 97.75 92 LYS A N 1
ATOM 638 C CA . LYS A 1 92 ? -17.103 2.233 12.436 1.00 97.75 92 LYS A CA 1
ATOM 639 C C . LYS A 1 92 ? -16.896 3.737 12.657 1.00 97.75 92 LYS A C 1
ATOM 641 O O . LYS A 1 92 ? -17.781 4.425 13.165 1.00 97.75 92 LYS A O 1
ATOM 646 N N . VAL A 1 93 ? -15.739 4.255 12.252 1.00 97.69 93 VAL A N 1
ATOM 647 C CA . VAL A 1 93 ? -15.427 5.688 12.303 1.00 97.69 93 VAL A CA 1
ATOM 648 C C . VAL A 1 93 ? -15.219 6.242 10.893 1.00 97.69 93 VAL A C 1
ATOM 650 O O . VAL A 1 93 ? -14.821 5.508 9.986 1.00 97.69 93 VAL A O 1
ATOM 653 N N . PRO A 1 94 ? -15.458 7.543 10.669 1.00 97.94 94 PRO A N 1
ATOM 654 C CA . PRO A 1 94 ? -15.042 8.194 9.435 1.00 97.94 94 PRO A CA 1
ATOM 655 C C . PRO A 1 94 ? -13.526 8.088 9.214 1.00 97.94 94 PRO A C 1
ATOM 657 O O . PRO A 1 94 ? -12.747 8.101 10.167 1.00 97.94 94 PRO A O 1
ATOM 660 N N . LEU A 1 95 ? -13.093 8.067 7.949 1.00 97.31 95 LEU A N 1
ATOM 661 C CA . LEU A 1 95 ? -11.677 7.912 7.589 1.00 97.31 95 LEU A CA 1
ATOM 662 C C . LEU A 1 95 ? -10.764 8.984 8.207 1.00 97.31 95 LEU A C 1
ATOM 664 O O . LEU A 1 9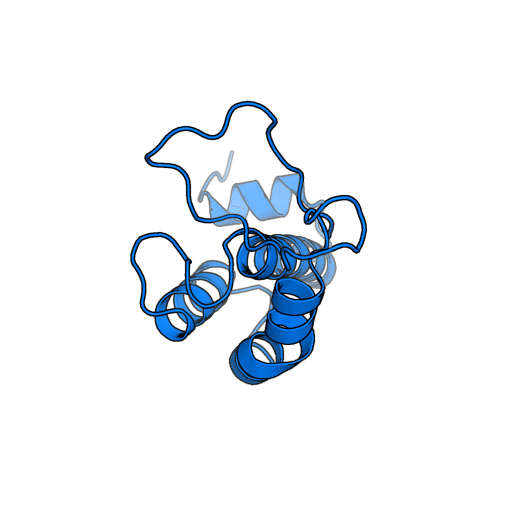5 ? -9.656 8.666 8.619 1.00 97.31 95 LEU A O 1
ATOM 668 N N . TYR A 1 96 ? -11.222 10.237 8.305 1.00 96.69 96 TYR A N 1
ATOM 669 C CA . TYR A 1 96 ? -10.416 11.308 8.905 1.00 96.69 96 TYR A CA 1
ATOM 670 C C . TYR A 1 96 ? -10.107 11.033 10.385 1.00 96.69 96 TYR A C 1
ATOM 672 O O . TYR A 1 96 ? -8.994 11.284 10.828 1.00 96.69 96 TYR A O 1
ATOM 680 N N . ARG A 1 97 ? -11.067 10.467 11.133 1.00 96.50 97 ARG A N 1
ATOM 681 C CA . ARG A 1 97 ? -10.878 10.110 12.542 1.00 96.50 97 ARG A CA 1
ATOM 682 C C . ARG A 1 97 ? -9.955 8.907 12.675 1.00 96.50 97 ARG A C 1
ATOM 684 O O . ARG A 1 97 ? -9.076 8.917 13.516 1.00 96.50 97 ARG A O 1
ATOM 691 N N . HIS A 1 98 ? -10.082 7.926 11.782 1.00 96.62 98 HIS A N 1
ATOM 692 C CA . HIS A 1 98 ? -9.132 6.818 11.732 1.00 96.62 98 HIS A CA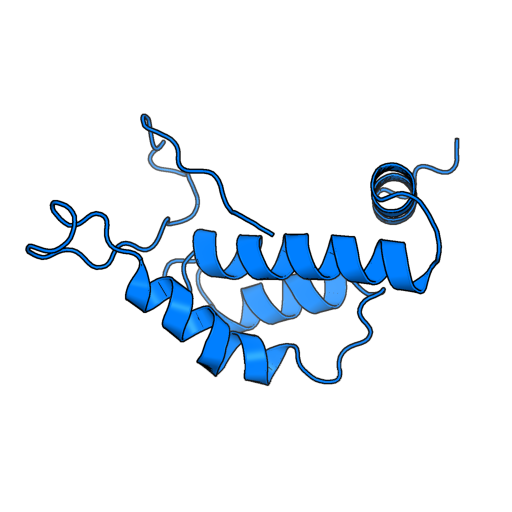 1
ATOM 693 C C . HIS A 1 98 ? -7.687 7.293 11.509 1.00 96.62 98 HIS A C 1
ATOM 695 O O . HIS A 1 98 ? -6.779 6.786 12.160 1.00 96.62 98 HIS A O 1
ATOM 701 N N . PHE A 1 99 ? -7.467 8.274 10.626 1.00 96.25 99 PHE A N 1
ATOM 702 C CA . PHE A 1 99 ? -6.141 8.868 10.442 1.00 96.25 99 PHE A CA 1
ATOM 703 C C . PHE A 1 99 ? -5.676 9.686 11.648 1.00 96.25 99 PHE A C 1
ATOM 705 O O . PHE A 1 99 ? -4.492 9.632 11.959 1.00 96.25 99 PHE A O 1
ATOM 712 N N . ALA A 1 100 ? -6.575 10.399 12.333 1.00 96.06 100 ALA A N 1
ATOM 713 C CA . ALA A 1 100 ? -6.242 11.080 13.583 1.00 96.06 100 ALA A CA 1
ATOM 714 C C . ALA A 1 100 ? -5.748 10.080 14.643 1.00 96.06 100 ALA A C 1
ATOM 716 O O . ALA A 1 100 ? -4.662 10.269 15.182 1.00 96.06 100 ALA A O 1
ATOM 717 N N . ASP A 1 101 ? -6.459 8.959 14.826 1.00 93.69 101 ASP A N 1
ATOM 718 C CA . ASP A 1 101 ? -6.041 7.885 15.736 1.00 93.69 101 ASP A CA 1
ATOM 719 C C . ASP A 1 101 ? -4.650 7.333 15.370 1.00 93.69 101 ASP A C 1
ATOM 721 O O . ASP A 1 101 ? -3.823 7.095 16.245 1.00 93.69 101 ASP A O 1
ATOM 725 N N . LEU A 1 102 ? -4.391 7.107 14.074 1.00 94.00 102 LEU A N 1
ATOM 726 C CA . LEU A 1 102 ? -3.101 6.602 13.581 1.00 94.00 102 LEU A CA 1
ATOM 727 C C . LEU A 1 102 ? -1.957 7.606 13.755 1.00 94.00 102 LEU A C 1
ATOM 729 O O . LEU A 1 102 ? -0.808 7.196 13.878 1.00 94.00 102 LEU A O 1
ATOM 733 N N . ALA A 1 103 ? -2.269 8.900 13.737 1.00 93.44 103 ALA A N 1
ATOM 734 C CA . ALA A 1 103 ? -1.320 9.978 13.984 1.00 93.44 103 ALA A CA 1
ATOM 735 C C . ALA A 1 103 ? -1.164 10.297 15.481 1.00 93.44 103 ALA A C 1
ATOM 737 O O . ALA A 1 103 ? -0.506 11.279 15.812 1.00 93.44 103 ALA A O 1
ATOM 738 N N . GLU A 1 104 ? -1.794 9.508 16.362 1.00 91.44 104 GLU A N 1
ATOM 739 C CA . GLU A 1 104 ? -1.841 9.737 17.811 1.00 91.44 104 GLU A CA 1
ATOM 740 C C . GLU A 1 104 ? -2.416 11.118 18.179 1.00 91.44 104 GLU A C 1
ATOM 742 O O . GLU A 1 104 ? -2.136 11.666 19.243 1.00 91.44 104 GLU A O 1
ATOM 747 N N . ASN A 1 105 ? -3.256 11.678 17.302 1.00 84.62 105 ASN A N 1
ATOM 748 C CA . ASN A 1 105 ? -3.941 12.938 17.539 1.00 84.62 105 ASN A CA 1
ATOM 749 C C . ASN A 1 105 ? -5.295 12.666 18.203 1.00 84.62 105 ASN A C 1
ATOM 751 O O . ASN A 1 105 ? -6.249 12.242 17.546 1.00 84.62 105 ASN A O 1
ATOM 755 N N . THR A 1 106 ? -5.347 12.867 19.518 1.00 68.06 106 THR A N 1
ATOM 756 C CA . THR A 1 106 ? -6.510 12.583 20.370 1.00 68.06 106 THR A CA 1
ATOM 757 C C . THR A 1 106 ? -7.421 13.792 20.606 1.00 68.06 106 THR A C 1
ATOM 759 O O . THR A 1 106 ? -8.419 13.647 21.315 1.00 68.06 106 THR A O 1
ATOM 762 N N . GLU A 1 107 ? -7.102 14.951 20.016 1.00 60.62 107 GLU A N 1
ATOM 763 C CA . GLU A 1 107 ? -7.874 16.202 20.121 1.00 60.62 107 GLU A CA 1
ATOM 764 C C . GLU A 1 107 ? -8.932 16.370 19.014 1.00 60.62 107 GLU A C 1
ATOM 766 O O . GLU A 1 107 ? -8.657 16.060 17.828 1.00 60.62 107 GLU A O 1
#

Foldseek 3Di:
DADDDDPDDDPQAAFADFQADDPVNRRHCVQLVCLLVPVLCVQQPPDDLLPLVVSLVSQCVSQVDPRSHRNGPRSSVVVSVVSLVVNCVVVVHPSVVSVCVVVVNPD

pLDDT: mean 94.89, std 6.93, range [60.62, 98.69]

InterPro domains:
  IPR000941 Enolase [PR00148] (3-17)
  IPR000941 Enolase [PR00148] (72-88)
  IPR000941 Enolase [PTHR11902] (1-106)
  IPR020811 Enolase, N-terminal [PF03952] (1-98)
  IPR020811 Enolase, N-terminal [SM01193] (1-99)
  IPR029017 Enolase-like, N-terminal [G3DSA:3.30.390.10] (1-92)
  IPR029017 Enolase-like, N-terminal [SSF54826] (1-103)